Protein AF-A0AAW3X3A5-F1 (afdb_monomer_lite)

pLDDT: mean 71.61, std 16.18, range [34.25, 91.88]

Secondary structure (DSSP, 8-state):
-------------------S--S--PPPHHHHHHHHHHHHHHHHHHT-S-HHHHHHHHHHHHHHHHHHHHHHHHT--TTHHHHS--S-HHHHHHHHHHHHHTT---TTSPPPP--------SPPTTHHHHHHHHTT--

Sequence (138 aa):
MENNTNTQTEGNNTQQTAGDSTEPKTFTQEEVNRIVQDRLARERRGTGQTIEERELDLTRRENRMKCAEKLTEAGYPKELLDILDTSNAETFMENVGKLAAMQIQAPNAAPIPRVVGVTPGALKDGEEADIRKAFGLD

Structure (mmCIF, N/CA/C/O backbone):
data_AF-A0AAW3X3A5-F1
#
_entry.id   AF-A0AAW3X3A5-F1
#
loop_
_atom_site.group_PDB
_atom_site.id
_atom_site.type_symbol
_atom_site.label_atom_id
_atom_site.label_alt_id
_atom_site.label_comp_id
_atom_site.label_asym_id
_atom_site.label_entity_id
_atom_site.label_seq_id
_atom_site.pdbx_PDB_ins_code
_atom_site.Cartn_x
_atom_site.Cartn_y
_atom_site.Cartn_z
_atom_site.occupancy
_atom_site.B_iso_or_equiv
_atom_site.auth_seq_id
_atom_site.auth_comp_id
_atom_site.auth_asym_id
_atom_site.auth_atom_id
_atom_site.pdbx_PDB_model_num
ATOM 1 N N . MET A 1 1 ? -26.398 24.060 27.211 1.00 40.53 1 MET A N 1
ATOM 2 C CA . MET A 1 1 ? -27.272 22.887 27.418 1.00 40.53 1 MET A CA 1
ATOM 3 C C . MET A 1 1 ? -27.075 21.991 26.208 1.00 40.53 1 MET A C 1
ATOM 5 O O . MET A 1 1 ? -27.766 22.170 25.215 1.00 40.53 1 MET A O 1
ATOM 9 N N . GLU A 1 2 ? -26.054 21.133 26.235 1.00 44.12 2 GLU A N 1
ATOM 10 C CA . GLU A 1 2 ? -25.843 20.153 25.167 1.00 44.12 2 GLU A CA 1
ATOM 11 C C . GLU A 1 2 ? -26.794 18.971 25.348 1.00 44.12 2 GLU A C 1
ATOM 13 O O . GLU A 1 2 ? -26.865 18.351 26.410 1.00 44.12 2 GLU A O 1
ATOM 18 N N . ASN A 1 3 ? -27.548 18.707 24.285 1.00 44.78 3 ASN A N 1
ATOM 19 C CA . ASN A 1 3 ? -28.488 17.608 24.166 1.00 44.78 3 ASN A CA 1
ATOM 20 C C . ASN A 1 3 ? -27.726 16.293 23.979 1.00 44.78 3 ASN A C 1
ATOM 22 O O . ASN A 1 3 ? -27.059 16.096 22.967 1.00 44.78 3 ASN A O 1
ATOM 26 N N . ASN A 1 4 ? -27.874 15.379 24.935 1.00 44.06 4 ASN A N 1
ATOM 27 C CA . ASN A 1 4 ? -27.422 14.001 24.807 1.00 44.06 4 ASN A CA 1
ATOM 28 C C . ASN A 1 4 ? -28.539 13.166 24.157 1.00 44.06 4 ASN A C 1
ATOM 30 O O . ASN A 1 4 ? -29.447 12.682 24.834 1.00 44.06 4 ASN A O 1
ATOM 34 N N . THR A 1 5 ? -28.512 13.035 22.830 1.00 48.88 5 THR A N 1
ATOM 35 C CA . THR A 1 5 ? -29.388 12.117 22.089 1.00 48.88 5 THR A CA 1
ATOM 36 C C . THR A 1 5 ? -28.861 10.691 22.209 1.00 48.88 5 THR A C 1
ATOM 38 O O . THR A 1 5 ? -28.092 10.226 21.369 1.00 48.88 5 THR A O 1
ATOM 41 N N . ASN A 1 6 ? -29.296 9.993 23.259 1.00 42.44 6 ASN A N 1
ATOM 42 C CA . ASN A 1 6 ? -29.126 8.551 23.391 1.00 42.44 6 ASN A CA 1
ATOM 43 C C . ASN A 1 6 ? -30.103 7.849 22.434 1.00 42.44 6 ASN A C 1
ATOM 45 O O . ASN A 1 6 ? -31.305 7.769 22.691 1.00 42.44 6 ASN A O 1
ATOM 49 N N . THR A 1 7 ? -29.587 7.401 21.295 1.00 40.31 7 THR A N 1
ATOM 50 C CA . THR A 1 7 ? -30.318 6.607 20.308 1.00 40.31 7 THR A CA 1
ATOM 51 C C . THR A 1 7 ? -30.559 5.207 20.874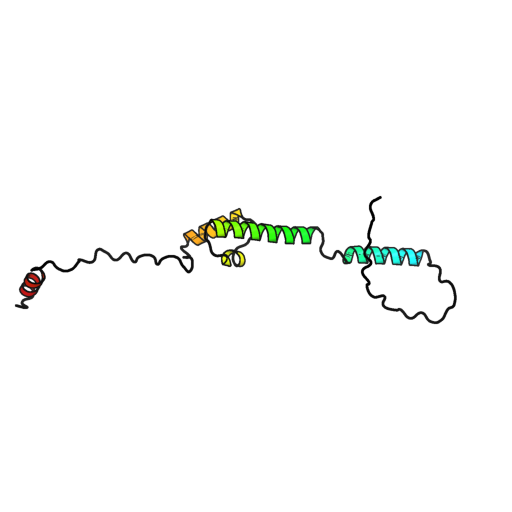 1.00 40.31 7 THR A C 1
ATOM 53 O O . THR A 1 7 ? -29.627 4.452 21.134 1.00 40.31 7 THR A O 1
ATOM 56 N N . GLN A 1 8 ? -31.831 4.866 21.103 1.00 39.59 8 GLN A N 1
ATOM 57 C CA . GLN A 1 8 ? -32.253 3.505 21.428 1.00 39.59 8 GLN A CA 1
ATOM 58 C C . GLN A 1 8 ? -32.104 2.625 20.187 1.00 39.59 8 GLN A C 1
ATOM 60 O O . GLN A 1 8 ? -32.857 2.759 19.226 1.00 39.59 8 GLN A O 1
ATOM 65 N N . THR A 1 9 ? -31.147 1.704 20.217 1.00 36.75 9 THR A N 1
ATOM 66 C CA . THR A 1 9 ? -31.152 0.524 19.356 1.00 36.75 9 THR A CA 1
ATOM 67 C C . THR A 1 9 ? -32.087 -0.513 19.969 1.00 36.75 9 THR A C 1
ATOM 69 O O . THR A 1 9 ? -31.828 -1.066 21.040 1.00 36.75 9 THR A O 1
ATOM 72 N N . GLU A 1 10 ? -33.205 -0.750 19.287 1.00 46.00 10 GLU A N 1
ATOM 73 C CA . GLU A 1 10 ? -34.126 -1.850 19.549 1.00 46.00 10 GLU A CA 1
ATOM 74 C C . GLU A 1 10 ? -33.394 -3.189 19.372 1.00 46.00 10 GLU A C 1
ATOM 76 O O . GLU A 1 10 ? -32.802 -3.467 18.329 1.00 46.00 10 GLU A O 1
ATOM 81 N N . GLY A 1 11 ? -33.414 -4.021 20.412 1.00 35.16 11 GLY A N 1
ATOM 82 C CA . GLY A 1 11 ? -32.698 -5.292 20.447 1.00 35.16 11 GLY A CA 1
ATOM 83 C C . GLY A 1 11 ? -33.410 -6.318 21.318 1.00 35.16 11 GLY A C 1
ATOM 84 O O . GLY A 1 11 ? -33.013 -6.553 22.452 1.00 35.16 11 GLY A O 1
ATOM 85 N N . ASN A 1 12 ? -34.473 -6.893 20.754 1.00 38.00 12 ASN A N 1
ATOM 86 C CA . ASN A 1 12 ? -35.024 -8.228 21.004 1.00 38.00 12 ASN A CA 1
ATOM 87 C C . ASN A 1 12 ? -35.112 -8.697 22.477 1.00 38.00 12 ASN A C 1
ATOM 89 O O . ASN A 1 12 ? -34.221 -9.359 23.013 1.00 38.00 12 ASN A O 1
ATOM 93 N N . ASN A 1 13 ? -36.247 -8.402 23.115 1.00 37.28 13 ASN A N 1
ATOM 94 C CA . ASN A 1 13 ? -36.636 -9.000 24.387 1.00 37.28 13 ASN A CA 1
ATOM 95 C C . ASN A 1 13 ? -37.193 -10.409 24.124 1.00 37.28 13 ASN A C 1
ATOM 97 O O . ASN A 1 13 ? -38.371 -10.564 23.800 1.00 37.28 13 ASN A O 1
ATOM 101 N N . THR A 1 14 ? -36.347 -11.438 24.231 1.00 34.25 14 THR A N 1
ATOM 102 C CA . THR A 1 14 ? -36.821 -12.825 24.272 1.00 34.25 14 THR A CA 1
ATOM 103 C C . THR A 1 14 ? -37.668 -12.998 25.526 1.00 34.25 14 THR A C 1
ATOM 105 O O . THR A 1 14 ? -37.152 -13.089 26.640 1.00 34.25 14 THR A O 1
ATOM 108 N N . GLN A 1 15 ? -38.982 -13.026 25.310 1.00 42.75 15 GLN A N 1
ATOM 109 C CA . GLN A 1 15 ? -40.001 -13.366 26.288 1.00 42.75 15 GLN A CA 1
ATOM 110 C C . GLN A 1 15 ? -39.607 -14.636 27.045 1.00 42.75 15 GLN A C 1
ATOM 112 O O . GLN A 1 15 ? -39.540 -15.723 26.475 1.00 42.75 15 GLN A O 1
ATOM 117 N N . GLN A 1 16 ? -39.410 -14.499 28.353 1.00 38.12 16 GLN A N 1
ATOM 118 C CA . GLN A 1 16 ? -39.691 -15.589 29.272 1.00 38.12 16 GLN A CA 1
ATOM 119 C C . GLN A 1 16 ? -41.114 -15.378 29.778 1.00 38.12 16 GLN A C 1
ATOM 121 O O . GLN A 1 16 ? -41.430 -14.388 30.436 1.00 38.12 16 GLN A O 1
ATOM 126 N N . THR A 1 17 ? -41.973 -16.301 29.361 1.00 39.78 17 THR A N 1
ATOM 127 C CA . THR A 1 17 ? -43.360 -16.514 29.770 1.00 39.78 17 THR A CA 1
ATOM 128 C C . THR A 1 17 ? -43.566 -16.247 31.259 1.00 39.78 17 THR A C 1
ATOM 130 O O . THR A 1 17 ? -43.201 -17.063 32.104 1.00 39.78 17 THR A O 1
ATOM 133 N N . ALA A 1 18 ? -44.184 -15.109 31.574 1.00 39.34 18 ALA A N 1
ATOM 134 C CA . ALA A 1 18 ? -44.757 -14.851 32.883 1.00 39.34 18 ALA A CA 1
ATOM 135 C C . ALA A 1 18 ? -46.154 -15.474 32.909 1.00 39.34 18 ALA A C 1
ATOM 137 O O . ALA A 1 18 ? -47.088 -14.958 32.297 1.00 39.34 18 ALA A O 1
ATOM 138 N N . GLY A 1 19 ? -46.268 -16.609 33.598 1.00 39.88 19 GLY A N 1
ATOM 139 C CA . GLY A 1 19 ? -47.551 -17.080 34.094 1.00 39.88 19 GLY A CA 1
ATOM 140 C C . GLY A 1 19 ? -48.194 -16.002 34.968 1.00 39.88 19 GLY A C 1
ATOM 141 O O . GLY A 1 19 ? -47.512 -15.327 35.742 1.00 39.88 19 GLY A O 1
ATOM 142 N N . ASP A 1 20 ? -49.493 -15.849 34.753 1.00 48.12 20 ASP A N 1
ATOM 143 C CA . ASP A 1 20 ? -50.479 -15.035 35.455 1.00 48.12 20 ASP A CA 1
ATOM 144 C C . ASP A 1 20 ? -50.094 -14.662 36.901 1.00 48.12 20 ASP A C 1
ATOM 146 O O . ASP A 1 20 ? -49.962 -15.522 37.773 1.00 48.12 20 ASP A O 1
ATOM 150 N N . SER A 1 21 ? -49.849 -13.376 37.165 1.00 44.88 21 SER A N 1
ATOM 151 C CA . SER A 1 21 ? -49.852 -12.826 38.531 1.00 44.88 21 SER A CA 1
ATOM 152 C C . SER A 1 21 ? -50.000 -11.305 38.482 1.00 44.88 21 SER A C 1
ATOM 154 O O . SER A 1 21 ? -49.066 -10.582 38.129 1.00 44.88 21 SER A O 1
ATOM 156 N N . THR A 1 22 ? -51.186 -10.832 38.857 1.00 51.06 22 THR A N 1
ATOM 157 C CA . THR A 1 22 ? -51.572 -9.425 39.036 1.00 51.06 22 THR A CA 1
ATOM 158 C C . THR A 1 22 ? -50.981 -8.852 40.332 1.00 51.06 22 THR A C 1
ATOM 160 O O . THR A 1 22 ? -51.713 -8.393 41.201 1.00 51.06 22 THR A O 1
ATOM 163 N N . GLU A 1 23 ? -49.657 -8.888 40.492 1.00 57.31 23 GLU A N 1
ATOM 164 C CA . GLU A 1 23 ? -48.965 -8.174 41.574 1.00 57.31 23 GLU A CA 1
ATOM 165 C C . GLU A 1 23 ? -47.813 -7.328 41.020 1.00 57.31 23 GLU A C 1
ATOM 167 O O . GLU A 1 23 ? -47.111 -7.768 40.100 1.00 57.31 23 GLU A O 1
ATOM 172 N N . PRO A 1 24 ? -47.594 -6.108 41.552 1.00 58.56 24 PRO A N 1
ATOM 173 C CA . PRO A 1 24 ? -46.445 -5.299 41.181 1.00 58.56 24 PRO A CA 1
ATOM 174 C C . PRO A 1 24 ? -45.165 -6.028 41.611 1.00 58.56 24 PRO A C 1
ATOM 176 O O . PRO A 1 24 ? -44.794 -6.041 42.781 1.00 58.56 24 PRO A O 1
ATOM 179 N N . LYS A 1 25 ? -44.482 -6.652 40.648 1.00 72.62 25 LYS A N 1
ATOM 180 C CA . LYS A 1 25 ? -43.171 -7.280 40.846 1.00 72.62 25 LYS A CA 1
ATOM 181 C C . LYS A 1 25 ? -42.127 -6.193 41.094 1.00 72.62 25 LYS A C 1
ATOM 183 O O . LYS A 1 25 ? -41.565 -5.627 40.160 1.00 72.62 25 LYS A O 1
ATOM 188 N N . THR A 1 26 ? -41.894 -5.877 42.361 1.00 77.50 26 THR A N 1
ATOM 189 C CA . THR A 1 26 ? -40.740 -5.086 42.795 1.00 77.50 26 THR A CA 1
ATOM 190 C C . THR A 1 26 ? -39.484 -5.937 42.665 1.00 77.50 26 THR A C 1
ATOM 192 O O . THR A 1 26 ? -39.455 -7.064 43.152 1.00 77.50 26 THR A O 1
ATOM 195 N N . PHE A 1 27 ? -38.447 -5.406 42.019 1.00 81.31 27 PHE A N 1
ATOM 196 C CA . PHE A 1 27 ? -37.168 -6.103 41.923 1.00 81.31 27 PHE A CA 1
ATOM 197 C C . PHE A 1 27 ? -36.550 -6.283 43.306 1.00 81.31 27 PHE A C 1
ATOM 199 O O . PHE A 1 27 ? -36.455 -5.338 44.093 1.00 81.31 27 PHE A O 1
ATOM 206 N N . THR A 1 28 ? -36.088 -7.497 43.570 1.00 88.31 28 THR A N 1
ATOM 207 C CA . THR A 1 28 ? -35.219 -7.789 44.711 1.00 88.31 28 THR A CA 1
ATOM 208 C C . THR A 1 28 ? -33.818 -7.220 44.473 1.00 88.31 28 THR A C 1
ATOM 210 O O . THR A 1 28 ? -33.393 -7.015 43.330 1.00 88.31 28 THR A O 1
ATOM 213 N N . GLN A 1 29 ? -33.066 -6.950 45.542 1.00 87.50 29 GLN A N 1
ATOM 214 C CA . GLN A 1 29 ? -31.718 -6.384 45.416 1.00 87.50 29 GLN A CA 1
ATOM 215 C C . GLN A 1 29 ? -30.770 -7.347 44.681 1.00 87.50 29 GLN A C 1
ATOM 217 O O . GLN A 1 29 ? -29.892 -6.920 43.928 1.00 87.50 29 GLN A O 1
ATOM 222 N N . GLU A 1 30 ? -30.983 -8.651 44.840 1.00 86.25 30 GLU A N 1
ATOM 223 C CA . GLU A 1 30 ? -30.276 -9.722 44.145 1.00 86.25 30 GLU A CA 1
ATOM 224 C C . GLU A 1 30 ? -30.566 -9.716 42.637 1.00 86.25 30 GLU A C 1
ATOM 226 O O . GLU A 1 30 ? -29.649 -9.899 41.831 1.00 86.25 30 GLU A O 1
ATOM 231 N N . GLU A 1 31 ? -31.815 -9.464 42.236 1.00 87.94 31 GLU A N 1
ATOM 232 C CA . GLU A 1 31 ? -32.185 -9.305 40.826 1.00 87.94 31 GLU A CA 1
ATOM 233 C C . GLU A 1 31 ? -31.570 -8.047 40.226 1.00 87.94 31 GLU A C 1
ATOM 235 O O . GLU A 1 31 ? -31.035 -8.108 39.121 1.00 87.94 31 GLU A O 1
ATOM 240 N N . VAL A 1 32 ? -31.560 -6.934 40.964 1.00 89.50 32 VAL A N 1
ATOM 241 C CA . VAL A 1 32 ? -30.874 -5.709 40.530 1.00 89.50 32 VAL A CA 1
ATOM 242 C C . VAL A 1 32 ? -29.388 -5.983 40.307 1.00 89.50 32 VAL A C 1
ATOM 244 O O . VAL A 1 32 ? -28.860 -5.652 39.247 1.00 89.50 32 VAL A O 1
ATOM 247 N N . ASN A 1 33 ? -28.720 -6.653 41.248 1.00 91.56 33 ASN A N 1
ATOM 248 C CA . ASN A 1 33 ? -27.305 -7.004 41.116 1.00 91.56 33 ASN A CA 1
ATOM 249 C C . ASN A 1 33 ? -27.053 -7.881 39.879 1.00 91.56 33 ASN A C 1
ATOM 251 O O . ASN A 1 33 ? -26.103 -7.637 39.133 1.00 91.56 33 ASN A O 1
ATOM 255 N N . ARG A 1 34 ? -27.933 -8.855 39.615 1.00 91.56 34 ARG A N 1
ATOM 256 C CA . ARG A 1 34 ? -27.858 -9.714 38.425 1.00 91.56 34 ARG A CA 1
ATOM 257 C C . ARG A 1 34 ? -28.050 -8.921 37.131 1.00 91.56 34 ARG A C 1
ATOM 259 O O . ARG A 1 34 ? -27.286 -9.110 36.189 1.00 91.56 34 ARG A O 1
ATOM 266 N N . ILE A 1 35 ? -29.032 -8.021 37.085 1.00 90.06 35 ILE A N 1
ATOM 267 C CA . ILE A 1 35 ? -29.323 -7.176 35.916 1.00 90.06 35 ILE A CA 1
ATOM 268 C C . ILE A 1 35 ? -28.159 -6.218 35.639 1.00 90.06 35 ILE A C 1
ATOM 270 O O . ILE A 1 35 ? -27.767 -6.048 34.485 1.00 90.06 35 ILE A O 1
ATOM 274 N N . VAL A 1 36 ? -27.574 -5.618 36.680 1.00 89.75 36 VAL A N 1
ATOM 275 C CA . VAL A 1 36 ? -26.411 -4.727 36.550 1.00 89.75 36 VAL A CA 1
ATOM 276 C C . VAL A 1 36 ? -25.201 -5.494 36.020 1.00 89.75 36 VAL A C 1
ATOM 278 O O . VAL A 1 36 ? -24.543 -5.024 35.093 1.00 89.75 36 VAL A O 1
ATOM 281 N N . GLN A 1 37 ? -24.933 -6.691 36.546 1.00 87.38 37 GLN A N 1
ATOM 282 C CA . GLN A 1 37 ? -23.852 -7.548 36.052 1.00 87.38 37 GLN A CA 1
ATOM 283 C C . GLN A 1 37 ? -24.069 -7.975 34.596 1.00 87.38 37 GLN A C 1
ATOM 285 O O . GLN A 1 37 ? -23.131 -7.905 33.804 1.00 87.38 37 GLN A O 1
ATOM 290 N N . ASP A 1 38 ? -25.287 -8.376 34.224 1.00 86.69 38 ASP A N 1
ATOM 291 C CA . ASP A 1 38 ? -25.609 -8.790 32.855 1.00 86.69 38 ASP A CA 1
ATOM 292 C C . ASP A 1 38 ? -25.511 -7.611 31.877 1.00 86.69 38 ASP A C 1
ATOM 294 O O . ASP A 1 38 ? -24.909 -7.733 30.812 1.00 86.69 38 ASP A O 1
ATOM 298 N N . ARG A 1 39 ? -26.001 -6.424 32.258 1.00 87.12 39 ARG A N 1
ATOM 299 C CA . ARG A 1 39 ? -25.859 -5.209 31.443 1.00 87.12 39 ARG A CA 1
ATOM 300 C C . ARG A 1 39 ? -24.393 -4.814 31.270 1.00 87.12 39 ARG A C 1
ATOM 302 O O . ARG A 1 39 ? -23.989 -4.540 30.146 1.00 87.12 39 ARG A O 1
ATOM 309 N N . LEU A 1 40 ? -23.593 -4.858 32.336 1.00 84.31 40 LEU A N 1
ATOM 310 C CA . LEU A 1 40 ? -22.159 -4.567 32.276 1.00 84.31 40 LEU A CA 1
ATOM 311 C C . LEU A 1 40 ? -21.404 -5.599 31.422 1.00 84.31 40 LEU A C 1
ATOM 313 O O . LEU A 1 40 ? -20.509 -5.248 30.657 1.00 84.31 40 LEU A O 1
ATOM 317 N N . ALA A 1 41 ? -21.769 -6.878 31.515 1.00 79.56 41 ALA A N 1
ATOM 318 C CA . ALA A 1 41 ? -21.188 -7.932 30.692 1.00 79.56 41 ALA A CA 1
ATOM 319 C C . ALA A 1 41 ? -21.570 -7.778 29.214 1.00 79.56 41 ALA A C 1
ATOM 321 O O . ALA A 1 41 ? -20.725 -7.972 28.342 1.00 79.56 41 ALA A O 1
ATOM 322 N N . ARG A 1 42 ? -22.819 -7.405 28.919 1.00 77.38 42 ARG A N 1
ATOM 323 C CA . ARG A 1 42 ? -23.294 -7.131 27.556 1.00 77.38 42 ARG A CA 1
ATOM 324 C C . ARG A 1 42 ? -22.657 -5.882 26.969 1.00 77.38 42 ARG A C 1
ATOM 326 O O . ARG A 1 42 ? -22.284 -5.919 25.807 1.00 77.38 42 ARG A O 1
ATOM 333 N N . GLU A 1 43 ? -22.473 -4.825 27.752 1.00 74.12 43 GLU A N 1
ATOM 334 C CA . GLU A 1 43 ? -21.758 -3.619 27.323 1.00 74.12 43 GLU A CA 1
ATOM 335 C C . GLU A 1 43 ? -20.298 -3.947 26.977 1.00 74.12 43 GLU A C 1
ATOM 337 O O . GLU A 1 43 ? -19.838 -3.624 25.886 1.00 74.12 43 GLU A O 1
ATOM 342 N N . ARG A 1 44 ? -19.612 -4.717 27.834 1.00 69.19 44 ARG A N 1
ATOM 343 C CA . ARG A 1 44 ? -18.238 -5.192 27.585 1.00 69.19 44 ARG A CA 1
ATOM 344 C C . ARG A 1 44 ? -18.112 -6.151 26.394 1.00 69.19 44 ARG A C 1
ATOM 346 O O . ARG A 1 44 ? -17.044 -6.233 25.799 1.00 69.19 44 ARG A O 1
ATOM 353 N N . ARG A 1 45 ? -19.167 -6.903 26.056 1.00 66.69 45 ARG A N 1
ATOM 354 C CA . ARG A 1 45 ? -19.197 -7.827 24.900 1.00 66.69 45 ARG A CA 1
ATOM 355 C C . ARG A 1 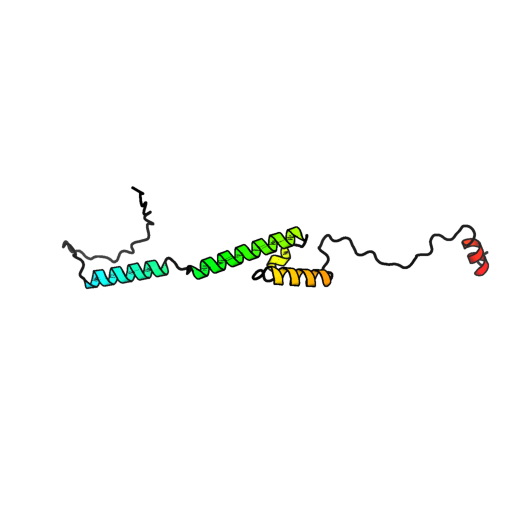45 ? -19.670 -7.157 23.606 1.00 66.69 45 ARG A C 1
ATOM 357 O O . ARG A 1 45 ? -19.242 -7.563 22.533 1.00 66.69 45 ARG A O 1
ATOM 364 N N . GLY A 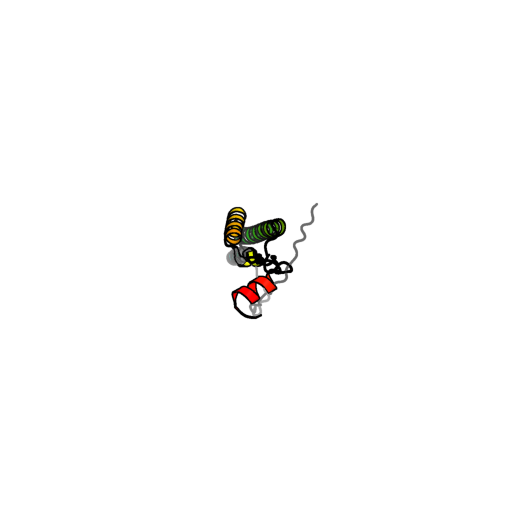1 46 ? -20.540 -6.150 23.691 1.00 58.47 46 GLY A N 1
ATOM 365 C CA . GLY A 1 46 ? -21.054 -5.377 22.554 1.00 58.47 46 GLY A CA 1
ATOM 366 C C . GLY A 1 46 ? -19.986 -4.494 21.906 1.00 58.47 46 GLY A C 1
ATOM 367 O O . GLY A 1 46 ? -20.069 -4.176 20.723 1.00 58.47 46 GLY A O 1
ATOM 368 N N . THR A 1 47 ? -18.920 -4.188 22.642 1.00 56.41 47 THR A N 1
ATOM 369 C CA . THR A 1 47 ? -17.668 -3.620 22.131 1.00 56.41 47 THR A CA 1
ATOM 370 C C . THR A 1 47 ? -16.685 -4.721 21.719 1.00 56.41 47 THR A C 1
ATOM 372 O O . THR A 1 47 ? -15.507 -4.647 22.046 1.00 56.41 47 THR A O 1
ATOM 375 N N . GLY A 1 48 ? -17.161 -5.767 21.035 1.00 53.28 48 GLY A N 1
ATOM 376 C CA . GLY A 1 48 ? -16.399 -6.974 20.671 1.00 53.28 48 GLY A CA 1
ATOM 377 C C . GLY A 1 48 ? -15.252 -6.780 19.669 1.00 53.28 48 GLY A C 1
ATOM 378 O O . GLY A 1 48 ? -14.782 -7.756 19.101 1.00 53.28 48 GLY A O 1
ATOM 379 N N . GLN A 1 49 ? -14.826 -5.539 19.445 1.00 55.84 49 GLN A N 1
ATOM 380 C CA . GLN A 1 49 ? -13.467 -5.232 19.027 1.00 55.84 49 GLN A CA 1
ATOM 381 C C . GLN A 1 49 ? -12.880 -4.396 20.153 1.00 55.84 49 GLN A C 1
ATOM 383 O O . GLN A 1 49 ? -13.382 -3.292 20.410 1.00 55.84 49 GLN A O 1
ATOM 388 N N . THR A 1 50 ? -11.878 -4.915 20.857 1.00 64.12 50 THR A N 1
ATOM 389 C CA . THR A 1 50 ? -11.174 -4.100 21.853 1.00 64.12 50 THR A CA 1
ATOM 390 C C . THR A 1 50 ? -10.661 -2.831 21.158 1.00 64.12 50 THR A C 1
ATOM 392 O O . THR A 1 50 ? -10.418 -2.830 19.949 1.00 64.12 50 THR A O 1
ATOM 395 N N . ILE A 1 51 ? -10.551 -1.705 21.872 1.00 63.44 51 ILE A N 1
ATOM 396 C CA . ILE A 1 51 ? -10.022 -0.465 21.266 1.00 63.44 51 ILE A CA 1
ATOM 397 C C . ILE A 1 51 ? -8.674 -0.742 20.582 1.00 63.44 51 ILE A C 1
ATOM 399 O O . ILE A 1 51 ? -8.454 -0.303 19.458 1.00 63.44 51 ILE A O 1
ATOM 403 N N . GLU A 1 52 ? -7.861 -1.594 21.200 1.00 65.31 52 GLU A N 1
ATOM 404 C CA . GLU A 1 52 ? -6.590 -2.093 20.677 1.00 65.31 52 GLU A CA 1
ATOM 405 C C . GLU A 1 52 ? -6.726 -2.821 19.327 1.00 65.31 52 GLU A C 1
ATOM 407 O O . GLU A 1 52 ? -5.929 -2.587 18.422 1.00 65.31 52 GLU A O 1
ATOM 412 N N . GLU A 1 53 ? -7.743 -3.665 19.131 1.00 71.06 53 GLU A N 1
ATOM 413 C CA . GLU A 1 53 ? -7.981 -4.343 17.848 1.00 71.06 53 GLU A CA 1
ATOM 414 C C . GLU A 1 53 ? -8.389 -3.364 16.740 1.00 71.06 53 GLU A C 1
ATOM 416 O O . GLU A 1 53 ? -7.971 -3.523 15.591 1.00 71.06 53 GLU A O 1
ATOM 421 N N . ARG A 1 54 ? -9.171 -2.326 17.069 1.00 71.19 54 ARG A N 1
ATOM 422 C CA . ARG A 1 54 ? -9.504 -1.269 16.099 1.00 71.19 54 ARG A CA 1
ATOM 423 C C . ARG A 1 54 ? -8.301 -0.411 15.756 1.00 71.19 54 ARG A C 1
ATOM 425 O O . ARG A 1 54 ? -8.116 -0.085 14.589 1.00 71.19 54 ARG A O 1
ATOM 432 N N . GLU A 1 55 ? -7.486 -0.057 16.740 1.00 71.94 55 GLU A N 1
ATOM 433 C CA . GLU A 1 55 ? -6.244 0.682 16.513 1.00 71.94 55 GLU A CA 1
ATOM 434 C C . GLU A 1 55 ? -5.270 -0.129 15.650 1.00 71.94 55 GLU A C 1
ATOM 436 O O . GLU A 1 55 ? -4.666 0.408 14.722 1.00 71.94 55 GLU A O 1
ATOM 441 N N . LEU A 1 56 ? -5.177 -1.442 15.869 1.00 78.00 56 LEU A N 1
ATOM 442 C CA . LEU A 1 56 ? -4.377 -2.342 15.036 1.00 78.00 56 LEU A CA 1
ATOM 443 C C . LEU A 1 56 ? -4.901 -2.451 13.596 1.00 78.00 56 LEU A C 1
ATOM 445 O O . LEU A 1 56 ? -4.106 -2.444 12.657 1.00 78.00 56 LEU A O 1
ATOM 449 N N . ASP A 1 57 ? -6.217 -2.536 13.387 1.00 78.38 57 ASP A N 1
ATOM 450 C CA . ASP A 1 57 ? -6.788 -2.556 12.031 1.00 78.38 57 ASP A CA 1
ATOM 451 C C . ASP A 1 57 ? -6.586 -1.216 11.305 1.00 78.38 57 ASP A C 1
ATOM 453 O O . ASP A 1 57 ? -6.189 -1.183 10.136 1.00 78.38 57 ASP A O 1
ATOM 457 N N . LEU A 1 58 ? -6.788 -0.099 12.012 1.00 80.44 58 LEU A N 1
ATOM 458 C CA . LEU A 1 58 ? -6.575 1.245 11.474 1.00 80.44 58 LEU A CA 1
ATOM 459 C C . LEU A 1 58 ? -5.110 1.469 11.100 1.00 80.44 58 LEU A C 1
ATOM 461 O O . LEU A 1 58 ? -4.827 1.869 9.974 1.00 80.44 58 LEU A O 1
ATOM 465 N N . THR A 1 59 ? -4.175 1.132 11.987 1.00 81.38 59 THR A N 1
ATOM 466 C CA . THR A 1 59 ? -2.735 1.266 11.713 1.00 81.38 59 THR A CA 1
ATOM 467 C C . THR A 1 59 ? -2.287 0.391 10.545 1.00 81.38 59 THR A C 1
ATOM 469 O O . THR A 1 59 ? -1.528 0.853 9.692 1.00 81.38 59 THR A O 1
ATOM 472 N N . ARG A 1 60 ? -2.801 -0.842 10.420 1.00 82.69 60 ARG A N 1
ATOM 473 C CA . ARG A 1 60 ? -2.543 -1.693 9.244 1.00 82.69 60 ARG A CA 1
ATOM 474 C C . ARG A 1 60 ? -3.032 -1.049 7.952 1.00 82.69 60 ARG A C 1
ATOM 476 O O . ARG A 1 60 ? -2.294 -1.032 6.966 1.00 82.69 60 ARG A O 1
ATOM 483 N N . ARG A 1 61 ? -4.253 -0.507 7.943 1.00 83.31 61 ARG A N 1
ATOM 484 C CA . ARG A 1 61 ? -4.806 0.184 6.767 1.00 83.31 61 ARG A CA 1
ATOM 485 C C . ARG A 1 61 ? -4.015 1.435 6.417 1.00 83.31 61 ARG A C 1
ATOM 487 O O . ARG A 1 61 ? -3.683 1.623 5.251 1.00 83.31 61 ARG A O 1
ATOM 494 N N . GLU A 1 62 ? -3.676 2.257 7.402 1.00 85.50 62 GLU A N 1
ATOM 495 C CA . GLU A 1 62 ? -2.863 3.456 7.196 1.00 85.50 62 GLU A CA 1
ATOM 496 C C . GLU A 1 62 ? -1.487 3.114 6.624 1.00 85.50 62 GLU A C 1
ATOM 498 O O . GLU A 1 62 ? -1.046 3.739 5.659 1.00 85.50 62 GLU A O 1
ATOM 503 N N . ASN A 1 63 ? -0.819 2.095 7.164 1.00 85.44 63 ASN A N 1
ATOM 504 C CA . ASN A 1 63 ? 0.491 1.686 6.667 1.00 85.44 63 ASN A CA 1
ATOM 505 C C . ASN A 1 63 ? 0.406 1.112 5.249 1.00 85.44 63 ASN A C 1
ATOM 507 O O . ASN A 1 63 ? 1.253 1.431 4.412 1.00 85.44 63 ASN A O 1
ATOM 511 N N . ARG A 1 64 ? -0.654 0.358 4.930 1.00 86.19 64 ARG A N 1
ATOM 512 C CA . ARG A 1 64 ? -0.927 -0.101 3.560 1.00 86.19 64 ARG A CA 1
ATOM 513 C C . ARG A 1 64 ? -1.125 1.067 2.593 1.00 86.19 64 ARG A C 1
ATOM 515 O O . ARG A 1 64 ? -0.572 1.032 1.497 1.00 86.19 64 ARG A O 1
ATOM 522 N N . MET A 1 65 ? -1.850 2.110 2.998 1.00 85.38 65 MET A N 1
ATOM 523 C CA . MET A 1 65 ? -2.037 3.317 2.182 1.00 85.38 65 MET A CA 1
ATOM 524 C C . MET A 1 65 ? -0.719 4.069 1.964 1.00 85.38 65 MET A C 1
ATOM 526 O O . MET A 1 65 ? -0.403 4.418 0.831 1.00 85.38 65 MET A O 1
ATOM 530 N N . LYS A 1 66 ? 0.103 4.232 3.009 1.00 86.25 66 LYS A N 1
ATOM 531 C CA . LYS A 1 66 ? 1.439 4.848 2.894 1.00 86.25 66 LYS A CA 1
ATOM 532 C C . LYS A 1 66 ? 2.349 4.076 1.936 1.00 86.25 66 LYS A C 1
ATOM 534 O O . LYS A 1 66 ? 3.027 4.679 1.106 1.00 86.25 66 LYS A O 1
ATOM 539 N N . CYS A 1 67 ? 2.350 2.743 2.017 1.00 84.56 67 CYS A N 1
ATOM 540 C CA . CYS A 1 67 ? 3.102 1.904 1.082 1.00 84.56 67 CYS A CA 1
ATOM 541 C C . CYS A 1 67 ? 2.569 2.057 -0.350 1.00 84.56 67 CYS A C 1
ATOM 543 O O . CYS A 1 67 ? 3.357 2.156 -1.287 1.00 84.56 67 CYS A O 1
ATOM 545 N N . ALA A 1 68 ? 1.246 2.139 -0.529 1.00 85.25 68 ALA A N 1
ATOM 546 C CA . ALA A 1 68 ? 0.626 2.348 -1.836 1.00 85.25 68 ALA A CA 1
ATOM 547 C C . ALA A 1 68 ? 1.051 3.679 -2.471 1.00 85.25 68 ALA A C 1
ATOM 549 O O . ALA A 1 68 ? 1.424 3.701 -3.643 1.00 85.25 68 ALA A O 1
ATOM 550 N N . GLU A 1 69 ? 1.056 4.767 -1.700 1.00 86.12 69 GLU A N 1
ATOM 551 C CA . GLU A 1 69 ? 1.534 6.073 -2.163 1.00 86.12 69 GLU A CA 1
ATOM 552 C C . GLU A 1 69 ? 2.998 6.000 -2.604 1.00 86.12 69 GLU A C 1
ATOM 554 O O . GLU A 1 69 ? 3.326 6.403 -3.722 1.00 86.12 69 GLU A O 1
ATOM 559 N N . LYS A 1 70 ? 3.864 5.393 -1.783 1.00 84.25 70 LYS A N 1
ATOM 560 C CA . LYS A 1 70 ? 5.292 5.227 -2.092 1.00 84.25 70 LYS A CA 1
ATOM 561 C C . LYS A 1 70 ? 5.539 4.382 -3.345 1.00 84.25 70 LYS A C 1
ATOM 563 O O . LYS A 1 70 ? 6.411 4.721 -4.142 1.00 84.25 70 LYS A O 1
ATOM 568 N N . LEU A 1 71 ? 4.747 3.332 -3.568 1.00 84.75 71 LEU A N 1
ATOM 569 C CA . LEU A 1 71 ? 4.789 2.550 -4.809 1.00 84.75 71 LEU A CA 1
ATOM 570 C C . LEU A 1 71 ? 4.401 3.385 -6.021 1.00 84.75 71 LEU A C 1
ATOM 572 O O . LEU A 1 71 ? 5.076 3.314 -7.044 1.00 84.75 71 LEU A O 1
ATOM 576 N N . THR A 1 72 ? 3.317 4.160 -5.919 1.00 82.19 72 THR A N 1
ATOM 577 C CA . THR A 1 72 ? 2.853 4.992 -7.035 1.00 82.19 72 THR A CA 1
ATOM 578 C C . THR A 1 72 ? 3.838 6.107 -7.366 1.00 82.19 72 THR A C 1
ATOM 580 O O . THR A 1 72 ? 4.087 6.348 -8.543 1.00 82.19 72 THR A O 1
ATOM 583 N N . GLU A 1 73 ? 4.451 6.724 -6.350 1.00 84.25 73 GLU A N 1
ATOM 584 C CA . GLU A 1 73 ? 5.504 7.736 -6.496 1.00 84.25 73 GLU A CA 1
ATOM 585 C C . GLU A 1 73 ? 6.734 7.159 -7.212 1.00 84.25 73 GLU A C 1
ATOM 587 O O . GLU A 1 73 ? 7.300 7.795 -8.098 1.00 84.25 73 GLU A O 1
ATOM 592 N N . ALA A 1 74 ? 7.107 5.922 -6.881 1.00 81.19 74 ALA A N 1
ATOM 593 C CA . ALA A 1 74 ? 8.236 5.228 -7.490 1.00 81.19 74 ALA A CA 1
ATOM 594 C C . ALA A 1 74 ? 7.891 4.466 -8.792 1.00 81.19 74 ALA A C 1
ATOM 596 O O . ALA A 1 74 ? 8.782 3.890 -9.415 1.00 81.19 74 ALA A O 1
ATOM 597 N N . GLY A 1 75 ? 6.625 4.467 -9.230 1.00 79.56 75 GLY A N 1
ATOM 598 C CA . GLY A 1 75 ? 6.179 3.833 -10.477 1.00 79.56 75 GLY A CA 1
ATOM 599 C C . GLY A 1 75 ? 6.078 2.300 -10.444 1.00 79.56 75 GLY A C 1
ATOM 600 O O . GLY A 1 75 ? 6.071 1.666 -11.500 1.00 79.56 75 GLY A O 1
ATOM 601 N N . TYR A 1 76 ? 5.998 1.689 -9.260 1.00 80.12 76 TYR A N 1
ATOM 602 C CA . TYR A 1 76 ? 5.917 0.236 -9.089 1.00 80.12 76 TYR A CA 1
ATOM 603 C C . TYR A 1 76 ? 4.467 -0.290 -9.085 1.00 80.12 76 TYR A C 1
ATOM 605 O O . TYR A 1 76 ? 3.532 0.439 -8.737 1.00 80.12 76 TYR A O 1
ATOM 613 N N . PRO A 1 77 ? 4.242 -1.563 -9.470 1.00 81.56 77 PRO A N 1
ATOM 614 C CA . PRO A 1 77 ? 2.901 -2.135 -9.550 1.00 81.56 77 PRO A CA 1
ATOM 615 C C . PRO A 1 77 ? 2.229 -2.274 -8.176 1.00 81.56 77 PRO A C 1
ATOM 617 O O . PRO A 1 77 ? 2.850 -2.668 -7.190 1.00 81.56 77 PRO A O 1
ATOM 620 N N . LYS A 1 78 ? 0.916 -2.010 -8.143 1.00 81.25 78 LYS A N 1
ATOM 621 C CA . LYS A 1 78 ? 0.073 -2.075 -6.933 1.00 81.25 78 LYS A CA 1
ATOM 622 C C . LYS A 1 78 ? -0.065 -3.494 -6.373 1.00 81.25 78 LYS A C 1
ATOM 624 O O . LYS A 1 78 ? -0.273 -3.643 -5.176 1.00 81.25 78 LYS A O 1
ATOM 629 N N . GLU A 1 79 ? 0.121 -4.505 -7.223 1.00 83.38 79 GLU A N 1
ATOM 630 C CA . GLU A 1 79 ? 0.148 -5.934 -6.866 1.00 83.38 79 GLU A CA 1
ATOM 631 C C . GLU A 1 79 ? 1.175 -6.242 -5.764 1.00 83.38 79 GLU A C 1
ATOM 633 O O . GLU A 1 79 ? 1.016 -7.185 -4.994 1.00 83.38 79 GLU A O 1
ATOM 638 N N . LEU A 1 80 ? 2.220 -5.416 -5.632 1.00 82.25 80 LEU A N 1
ATOM 639 C CA . LEU A 1 80 ? 3.225 -5.571 -4.582 1.00 82.25 80 LEU A CA 1
ATOM 640 C C . LEU A 1 80 ? 2.646 -5.396 -3.171 1.00 82.25 80 LEU A C 1
ATOM 642 O O . LEU A 1 80 ? 3.204 -5.954 -2.233 1.00 82.25 80 LEU A O 1
ATOM 646 N N . LEU A 1 81 ? 1.520 -4.693 -3.013 1.00 85.38 81 LEU A N 1
ATOM 647 C CA . LEU A 1 81 ? 0.827 -4.556 -1.724 1.00 85.38 81 LEU A CA 1
ATOM 648 C C . LEU A 1 81 ? 0.184 -5.860 -1.247 1.00 85.38 81 LEU A C 1
ATOM 650 O O . LEU A 1 81 ? -0.087 -5.994 -0.057 1.00 85.38 81 LEU A O 1
ATOM 654 N N . ASP A 1 82 ? -0.101 -6.788 -2.161 1.00 84.06 82 ASP A N 1
ATOM 655 C CA . ASP A 1 82 ? -0.734 -8.071 -1.836 1.00 84.06 82 ASP A CA 1
ATOM 656 C C . ASP A 1 82 ? 0.297 -9.179 -1.595 1.00 84.06 82 ASP A C 1
ATOM 658 O O . ASP A 1 82 ? -0.029 -10.218 -1.024 1.00 84.06 82 ASP A O 1
ATOM 662 N N . ILE A 1 83 ? 1.549 -8.943 -1.995 1.00 83.50 83 ILE A N 1
ATOM 663 C CA . ILE A 1 83 ? 2.653 -9.905 -1.896 1.00 83.50 83 ILE A CA 1
ATOM 664 C C . ILE A 1 83 ? 3.599 -9.548 -0.740 1.00 83.50 83 ILE A C 1
ATOM 666 O O . ILE A 1 83 ? 4.105 -10.439 -0.059 1.00 83.50 83 ILE A O 1
ATOM 670 N N . LEU A 1 84 ? 3.868 -8.256 -0.528 1.00 83.38 84 LEU A N 1
ATOM 671 C CA . LEU A 1 84 ? 4.817 -7.772 0.474 1.00 83.38 84 LEU A CA 1
ATOM 672 C C . LEU A 1 84 ? 4.107 -7.303 1.746 1.00 83.38 84 LEU A C 1
ATOM 674 O O . LEU A 1 84 ? 3.006 -6.758 1.710 1.00 83.38 84 LEU A O 1
ATOM 678 N N . ASP A 1 85 ? 4.784 -7.475 2.880 1.00 83.50 85 ASP A N 1
ATOM 679 C CA . ASP A 1 85 ? 4.292 -7.021 4.177 1.00 83.50 85 ASP A CA 1
ATOM 680 C C . ASP A 1 85 ? 4.244 -5.486 4.245 1.00 83.50 85 A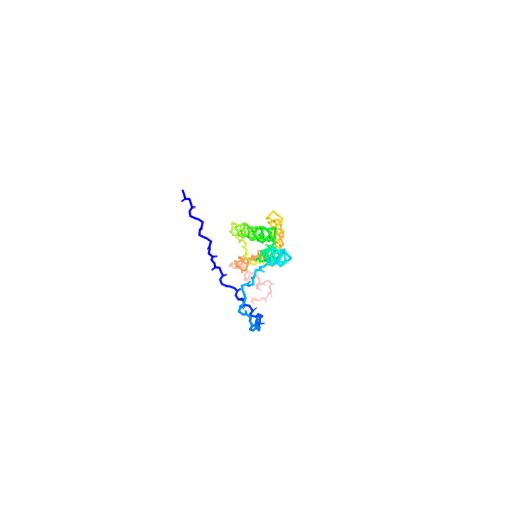SP A C 1
ATOM 682 O O . ASP A 1 85 ? 5.257 -4.809 4.065 1.00 83.50 85 ASP A O 1
ATOM 686 N N . THR A 1 86 ? 3.061 -4.938 4.532 1.00 83.69 86 THR A N 1
ATOM 687 C CA . THR A 1 86 ? 2.817 -3.494 4.661 1.00 83.69 86 THR A CA 1
ATOM 688 C C . THR A 1 86 ? 2.902 -3.001 6.105 1.00 83.69 86 THR A C 1
ATOM 690 O O . THR A 1 86 ? 2.453 -1.896 6.399 1.00 83.69 86 THR A O 1
ATOM 693 N N . SER A 1 87 ? 3.426 -3.806 7.032 1.00 79.75 87 SER A N 1
ATOM 694 C CA . SER A 1 87 ? 3.544 -3.434 8.448 1.00 79.75 87 SER A CA 1
ATOM 695 C C . SER A 1 87 ? 4.513 -2.270 8.682 1.00 79.75 87 SER A C 1
ATOM 697 O O . SER A 1 87 ? 4.282 -1.460 9.579 1.00 79.75 87 SER A O 1
ATOM 699 N N . ASN A 1 88 ? 5.569 -2.149 7.871 1.00 80.44 88 ASN A N 1
ATOM 700 C CA . ASN A 1 88 ? 6.551 -1.068 7.949 1.00 80.44 88 ASN A CA 1
ATOM 701 C C . ASN A 1 88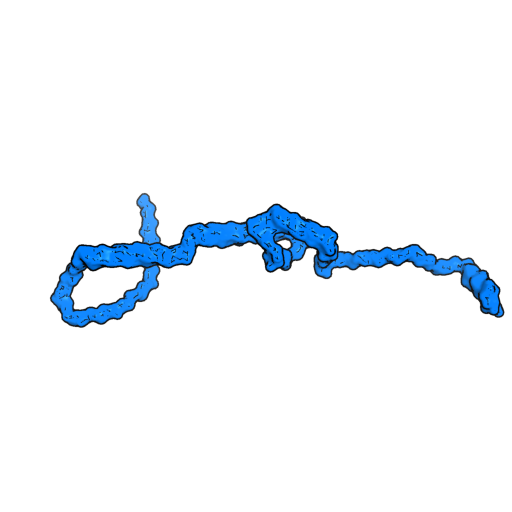 ? 6.922 -0.576 6.537 1.00 80.44 88 ASN A C 1
ATOM 703 O O . ASN A 1 88 ? 7.328 -1.356 5.681 1.00 80.44 88 ASN A O 1
ATOM 707 N N . ALA A 1 89 ? 6.785 0.732 6.305 1.00 78.69 89 ALA A N 1
ATOM 708 C CA . ALA A 1 89 ? 7.010 1.349 4.999 1.00 78.69 89 ALA A CA 1
ATOM 709 C C . ALA A 1 89 ? 8.486 1.352 4.552 1.00 78.69 89 ALA A C 1
ATOM 711 O O . ALA A 1 89 ? 8.760 1.272 3.355 1.00 78.69 89 ALA A O 1
ATOM 712 N N . GLU A 1 90 ? 9.440 1.428 5.482 1.00 82.06 90 GLU A N 1
ATOM 713 C CA . GLU A 1 90 ? 10.878 1.430 5.171 1.00 82.06 90 GLU A CA 1
ATOM 714 C C . GLU A 1 90 ? 11.342 0.057 4.690 1.00 82.06 90 GLU A C 1
ATOM 716 O O . GLU A 1 90 ? 11.939 -0.059 3.618 1.00 82.06 90 GLU A O 1
ATOM 721 N N . THR A 1 91 ? 10.995 -0.997 5.432 1.00 83.69 91 THR A N 1
ATOM 722 C CA . THR A 1 91 ? 11.324 -2.375 5.044 1.00 83.69 91 THR A CA 1
ATOM 723 C C . THR A 1 91 ? 10.579 -2.786 3.777 1.00 83.69 91 THR A C 1
ATOM 725 O O . THR A 1 91 ? 11.134 -3.495 2.937 1.00 83.69 91 THR A O 1
ATOM 728 N N . PHE A 1 92 ? 9.347 -2.298 3.594 1.00 86.19 92 PHE A N 1
ATOM 729 C CA . PHE A 1 92 ? 8.589 -2.470 2.361 1.00 86.19 92 PHE A CA 1
ATOM 730 C C . PHE A 1 92 ? 9.357 -1.906 1.159 1.00 86.19 92 PHE A C 1
ATOM 732 O O . PHE A 1 92 ? 9.604 -2.631 0.196 1.00 86.19 92 PHE A O 1
ATOM 739 N N . MET A 1 93 ? 9.807 -0.648 1.224 1.00 82.69 93 MET A N 1
ATOM 740 C CA . MET A 1 93 ? 10.551 -0.022 0.126 1.00 82.69 93 MET A CA 1
ATOM 741 C C . MET A 1 93 ? 11.923 -0.659 -0.103 1.00 82.69 93 MET A C 1
ATOM 743 O O . MET A 1 93 ? 12.349 -0.773 -1.250 1.00 82.69 93 MET A O 1
ATOM 747 N N . GLU A 1 94 ? 12.598 -1.131 0.947 1.00 86.75 94 GLU A N 1
ATOM 748 C CA . GLU A 1 94 ? 13.836 -1.901 0.805 1.00 86.75 94 GLU A CA 1
ATOM 749 C C . GLU A 1 94 ? 13.593 -3.208 0.034 1.00 86.75 94 GLU A C 1
ATOM 751 O O . GLU A 1 94 ? 14.348 -3.550 -0.877 1.00 86.75 94 GLU A O 1
ATOM 756 N N . ASN A 1 95 ? 12.511 -3.923 0.350 1.00 83.94 95 ASN A N 1
ATOM 757 C CA . ASN A 1 95 ? 12.137 -5.154 -0.342 1.00 83.94 95 ASN A CA 1
ATOM 758 C C . ASN A 1 95 ? 11.714 -4.893 -1.793 1.00 83.94 95 ASN A C 1
ATOM 760 O O . ASN A 1 95 ? 12.118 -5.641 -2.683 1.00 83.94 95 ASN A O 1
ATOM 764 N N . VAL A 1 96 ? 10.976 -3.810 -2.054 1.00 84.06 96 VAL A N 1
ATOM 765 C CA . VAL A 1 96 ? 10.674 -3.352 -3.421 1.00 84.06 96 VAL A CA 1
ATOM 766 C C . VAL A 1 96 ? 11.962 -3.007 -4.169 1.00 84.06 96 VAL A C 1
ATOM 768 O O . VAL A 1 96 ? 12.125 -3.409 -5.317 1.00 84.06 96 VAL A O 1
ATOM 771 N N . GLY A 1 97 ? 12.914 -2.333 -3.521 1.00 82.62 97 GLY A N 1
ATOM 772 C CA . GLY A 1 97 ? 14.226 -2.023 -4.090 1.00 82.62 97 GLY A CA 1
ATOM 773 C C . GLY A 1 97 ? 15.042 -3.276 -4.421 1.00 82.62 97 GLY A C 1
ATOM 774 O O . GLY A 1 97 ? 15.617 -3.367 -5.504 1.00 82.62 97 GLY A O 1
ATOM 775 N N . LYS A 1 98 ? 15.038 -4.284 -3.540 1.00 82.88 98 LYS A N 1
ATOM 776 C CA . LYS A 1 98 ? 15.641 -5.604 -3.804 1.00 82.88 98 LYS A CA 1
ATOM 777 C C . LYS A 1 98 ? 14.959 -6.309 -4.979 1.00 82.88 98 LYS A C 1
ATOM 779 O O . LYS A 1 98 ? 15.646 -6.897 -5.810 1.00 82.88 98 LYS A O 1
ATOM 784 N N . LEU A 1 99 ? 13.633 -6.215 -5.087 1.00 77.88 99 LEU A N 1
ATOM 785 C CA . LEU A 1 99 ? 12.867 -6.791 -6.195 1.00 77.88 99 LEU A CA 1
ATOM 786 C C . LEU A 1 99 ? 13.167 -6.096 -7.530 1.00 77.88 99 LEU A C 1
ATOM 788 O O . LEU A 1 99 ? 13.322 -6.754 -8.559 1.00 77.88 99 LEU A O 1
ATOM 792 N N . ALA A 1 100 ? 13.306 -4.771 -7.499 1.00 73.31 100 ALA A N 1
ATOM 793 C CA . ALA A 1 100 ? 13.727 -3.975 -8.642 1.00 73.31 100 ALA A CA 1
ATOM 794 C C . ALA A 1 100 ? 15.158 -4.334 -9.074 1.00 73.31 100 ALA A C 1
ATOM 796 O O . ALA A 1 100 ? 15.421 -4.497 -10.265 1.00 73.31 100 ALA A O 1
ATOM 797 N N . ALA A 1 101 ? 16.066 -4.539 -8.114 1.00 73.81 101 ALA A N 1
ATOM 798 C CA . ALA A 1 101 ? 17.429 -4.999 -8.373 1.00 73.81 101 ALA A CA 1
ATOM 799 C C . ALA A 1 101 ? 17.478 -6.425 -8.952 1.00 73.81 101 ALA A C 1
ATOM 801 O O . ALA A 1 101 ? 18.355 -6.727 -9.757 1.00 73.81 101 ALA A O 1
ATOM 802 N N . MET A 1 102 ? 16.513 -7.281 -8.602 1.00 66.38 102 MET A N 1
ATOM 803 C CA . MET A 1 102 ? 16.320 -8.605 -9.209 1.00 66.38 102 MET A CA 1
ATOM 804 C C . MET A 1 102 ? 15.689 -8.561 -10.606 1.00 66.38 102 MET A C 1
ATOM 806 O O . MET A 1 102 ? 15.422 -9.612 -11.186 1.00 66.38 102 MET A O 1
ATOM 810 N N . GLN A 1 103 ? 15.498 -7.369 -11.181 1.00 60.31 103 GLN A N 1
ATOM 811 C CA . GLN A 1 103 ? 15.110 -7.206 -12.577 1.00 60.31 103 GLN A CA 1
ATOM 812 C C . GLN A 1 103 ? 13.728 -7.809 -12.881 1.00 60.31 103 GLN A C 1
ATOM 814 O O . GLN A 1 103 ? 13.473 -8.264 -13.997 1.00 60.31 103 GLN A O 1
ATOM 819 N N . ILE A 1 104 ? 12.805 -7.773 -11.906 1.00 55.50 104 ILE A N 1
ATOM 820 C CA . ILE A 1 104 ? 11.382 -7.976 -12.192 1.00 55.50 104 ILE A CA 1
ATOM 821 C C . ILE A 1 104 ? 10.915 -6.755 -12.975 1.00 55.50 104 ILE A C 1
ATOM 823 O O . ILE A 1 104 ? 10.562 -5.714 -12.422 1.00 55.50 104 ILE A O 1
ATOM 827 N N . GLN A 1 105 ? 10.992 -6.862 -14.297 1.00 55.09 105 GLN A N 1
ATOM 828 C CA . GLN A 1 105 ? 10.458 -5.854 -15.191 1.00 55.09 105 GLN A CA 1
ATOM 829 C C . GLN A 1 105 ? 8.965 -5.695 -14.910 1.00 55.09 105 GLN A C 1
ATOM 831 O O . GLN A 1 105 ? 8.215 -6.672 -14.894 1.00 55.09 105 GLN A O 1
ATOM 836 N N . ALA A 1 106 ? 8.536 -4.448 -14.694 1.00 56.50 106 ALA A N 1
ATOM 837 C CA . ALA A 1 106 ? 7.122 -4.108 -14.732 1.00 56.50 106 ALA A CA 1
ATOM 838 C C . ALA A 1 106 ? 6.516 -4.690 -16.025 1.00 56.50 106 ALA A C 1
ATOM 840 O O . ALA A 1 106 ? 7.198 -4.684 -17.052 1.00 56.50 106 ALA A O 1
ATOM 841 N N . PRO A 1 107 ? 5.255 -5.156 -16.023 1.00 56.28 107 PRO A N 1
ATOM 842 C CA . PRO A 1 107 ? 4.649 -5.813 -17.187 1.00 56.28 107 PRO A CA 1
ATOM 843 C C . PRO A 1 107 ? 4.687 -4.968 -18.477 1.00 56.28 107 PRO A C 1
ATOM 845 O O . PRO A 1 107 ? 4.600 -5.523 -19.566 1.00 56.28 107 PRO A O 1
ATOM 848 N N . ASN A 1 108 ? 4.887 -3.647 -18.359 1.00 57.38 108 ASN A N 1
ATOM 849 C CA . ASN A 1 108 ? 5.014 -2.701 -19.472 1.00 57.38 108 ASN A CA 1
ATOM 850 C C . ASN A 1 108 ? 6.425 -2.099 -19.643 1.00 57.38 108 ASN A C 1
ATOM 852 O O . ASN A 1 108 ? 6.581 -1.113 -20.365 1.00 57.38 108 ASN A O 1
ATOM 856 N N . ALA A 1 109 ? 7.456 -2.615 -18.969 1.00 58.53 109 ALA A N 1
ATOM 857 C CA . ALA A 1 109 ? 8.814 -2.115 -19.158 1.00 58.53 109 ALA A CA 1
ATOM 858 C C . ALA A 1 109 ? 9.317 -2.469 -20.566 1.00 58.53 109 ALA A C 1
ATOM 860 O O . ALA A 1 109 ? 9.106 -3.582 -21.051 1.00 58.53 109 ALA A O 1
ATOM 861 N N . ALA A 1 110 ? 9.989 -1.516 -21.218 1.00 62.16 110 ALA A N 1
ATOM 862 C CA . ALA A 1 110 ? 10.543 -1.724 -22.549 1.00 62.16 110 ALA A CA 1
ATOM 863 C C . ALA A 1 110 ? 11.448 -2.976 -22.567 1.00 62.16 110 ALA A C 1
ATOM 865 O O . ALA A 1 110 ? 12.242 -3.163 -21.633 1.00 62.16 110 ALA A O 1
ATOM 866 N N . PRO A 1 111 ? 11.347 -3.833 -23.603 1.00 68.00 111 PRO A N 1
ATOM 867 C CA . PRO A 1 111 ? 12.197 -5.008 -23.725 1.00 68.00 111 PRO A CA 1
ATOM 868 C C . PRO A 1 111 ? 13.664 -4.601 -23.636 1.00 68.00 111 PRO A C 1
ATOM 870 O O . PRO A 1 111 ? 14.081 -3.638 -24.284 1.00 68.00 111 PRO A O 1
ATOM 873 N N . ILE A 1 112 ? 14.450 -5.336 -22.848 1.00 67.88 112 ILE A N 1
ATOM 874 C CA . ILE A 1 112 ? 15.893 -5.102 -22.789 1.00 67.88 112 ILE A CA 1
ATOM 875 C C . ILE A 1 112 ? 16.438 -5.336 -24.203 1.00 67.88 112 ILE A C 1
ATOM 877 O O . ILE A 1 112 ? 16.211 -6.422 -24.754 1.00 67.88 112 ILE A O 1
ATOM 881 N N . PRO A 1 113 ? 17.126 -4.354 -24.815 1.00 65.25 113 PRO A N 1
ATOM 882 C CA . PRO A 1 113 ? 17.712 -4.544 -26.128 1.00 65.25 113 PRO A CA 1
ATOM 883 C C . PRO A 1 113 ? 18.645 -5.750 -26.082 1.00 65.25 113 PRO A C 1
ATOM 885 O O . PRO A 1 113 ? 19.535 -5.827 -25.232 1.00 65.25 113 PRO A O 1
ATOM 888 N N . ARG A 1 114 ? 18.459 -6.704 -26.999 1.00 69.94 114 ARG A N 1
ATOM 889 C CA . ARG A 1 114 ? 19.474 -7.735 -27.210 1.00 69.94 114 ARG A CA 1
ATOM 890 C C . ARG A 1 114 ? 20.717 -7.019 -27.719 1.00 69.94 114 ARG A C 1
ATOM 892 O O . ARG A 1 114 ? 20.693 -6.466 -28.816 1.00 69.94 114 ARG A O 1
ATOM 899 N N . VAL A 1 115 ? 21.789 -7.031 -26.931 1.00 64.50 115 VAL A N 1
ATOM 900 C CA . VAL A 1 115 ? 23.115 -6.642 -27.414 1.00 64.50 115 VAL A CA 1
ATOM 901 C C . VAL A 1 115 ? 23.561 -7.737 -28.376 1.00 64.50 115 VAL A C 1
ATOM 903 O O . VAL A 1 115 ? 24.170 -8.729 -27.986 1.00 64.50 115 VAL A O 1
ATOM 906 N N . VAL A 1 116 ? 23.178 -7.596 -29.640 1.00 64.94 116 VAL A N 1
ATOM 907 C CA . VAL A 1 116 ? 23.868 -8.276 -30.728 1.00 64.94 116 VAL A CA 1
ATOM 908 C C . VAL A 1 116 ? 25.133 -7.470 -30.998 1.00 64.94 116 VAL A C 1
ATOM 910 O O . VAL A 1 116 ? 25.099 -6.238 -30.987 1.00 64.94 116 VAL A O 1
ATOM 913 N N . GLY A 1 117 ? 26.271 -8.151 -31.157 1.00 67.62 117 GLY A N 1
ATOM 914 C CA . GLY A 1 117 ? 27.505 -7.490 -31.584 1.00 67.62 117 GLY A CA 1
ATOM 915 C C . GLY A 1 117 ? 27.272 -6.722 -32.887 1.00 67.62 117 GLY A C 1
ATOM 916 O O . GLY A 1 117 ? 26.272 -6.959 -33.562 1.00 67.62 117 GLY A O 1
ATOM 917 N N . VAL A 1 118 ? 28.178 -5.804 -33.235 1.00 69.38 118 VAL A N 1
ATOM 918 C CA . VAL A 1 118 ? 28.112 -5.066 -34.506 1.00 69.38 118 VAL A CA 1
ATOM 919 C C . VAL A 1 118 ? 27.895 -6.046 -35.659 1.00 69.38 118 VAL A C 1
ATOM 921 O O . VAL A 1 118 ? 28.815 -6.744 -36.075 1.00 69.38 118 VAL A O 1
ATOM 924 N N . THR A 1 119 ? 26.659 -6.137 -36.151 1.00 65.38 119 THR A N 1
ATOM 925 C CA . THR A 1 119 ? 26.375 -6.825 -37.404 1.00 65.38 119 THR A CA 1
ATOM 926 C C . THR A 1 119 ? 27.147 -6.056 -38.462 1.00 65.38 119 THR A C 1
ATOM 928 O O . THR A 1 119 ? 26.914 -4.847 -38.586 1.00 65.38 119 THR A O 1
ATOM 931 N N . PRO A 1 120 ? 28.081 -6.698 -39.189 1.00 69.69 120 PRO A N 1
ATOM 932 C CA . PRO A 1 120 ? 28.655 -6.081 -40.370 1.00 69.69 120 PRO A CA 1
ATOM 933 C C . PRO A 1 120 ? 27.471 -5.635 -41.225 1.00 69.69 120 PRO A C 1
ATOM 935 O O . PRO A 1 120 ? 26.545 -6.418 -41.448 1.00 69.69 120 PRO A O 1
ATOM 938 N N . GLY A 1 121 ? 27.429 -4.349 -41.570 1.00 71.62 121 GLY A N 1
ATOM 939 C CA . GLY A 1 121 ? 26.365 -3.809 -42.409 1.00 71.62 121 GLY A CA 1
ATOM 940 C C . GLY A 1 121 ? 26.346 -4.490 -43.780 1.00 71.62 121 GLY A C 1
ATOM 941 O O . GLY A 1 121 ? 27.077 -5.447 -44.032 1.00 71.62 121 GLY A O 1
ATOM 942 N N . ALA A 1 122 ? 25.524 -3.978 -44.693 1.00 76.62 122 ALA A N 1
ATOM 943 C CA . ALA A 1 122 ? 25.595 -4.416 -46.083 1.00 76.62 122 ALA A CA 1
ATOM 944 C C . ALA A 1 122 ? 27.047 -4.326 -46.593 1.00 76.62 122 ALA A C 1
ATOM 946 O O . ALA A 1 122 ? 27.738 -3.342 -46.306 1.00 76.62 122 ALA A O 1
ATOM 947 N N . LEU A 1 123 ? 27.500 -5.366 -47.304 1.00 75.38 123 LEU A N 1
ATOM 948 C CA . LEU A 1 123 ? 28.794 -5.359 -47.986 1.00 75.38 123 LEU A CA 1
ATOM 949 C C . LEU A 1 123 ? 28.894 -4.110 -48.856 1.00 75.38 123 LEU A C 1
ATOM 951 O O . LEU A 1 123 ? 27.910 -3.694 -49.473 1.00 75.38 123 LEU A O 1
ATOM 955 N N . LYS A 1 124 ? 30.083 -3.515 -48.901 1.00 78.06 124 LYS A N 1
ATOM 956 C CA . LYS A 1 124 ? 30.317 -2.384 -49.797 1.00 78.06 124 LYS A CA 1
ATOM 957 C C . LYS A 1 124 ? 30.275 -2.873 -51.242 1.00 78.06 124 LYS A C 1
ATOM 959 O O . LYS A 1 124 ? 30.687 -3.997 -51.534 1.00 78.06 124 LYS A O 1
ATOM 964 N N . ASP A 1 125 ? 29.813 -2.010 -52.143 1.00 74.06 125 ASP A N 1
ATOM 965 C CA . ASP A 1 125 ? 29.789 -2.304 -53.575 1.00 74.06 125 ASP A CA 1
ATOM 966 C C . ASP A 1 125 ? 31.188 -2.741 -54.044 1.00 74.06 125 ASP A C 1
ATOM 968 O O . ASP A 1 125 ? 32.167 -2.011 -53.882 1.00 74.06 125 ASP A O 1
ATOM 972 N N . GLY A 1 126 ? 31.280 -3.958 -54.588 1.00 73.19 126 GLY A N 1
ATOM 973 C CA . GLY A 1 126 ? 32.532 -4.579 -55.037 1.00 73.19 126 GLY A CA 1
ATOM 974 C C . GLY A 1 126 ? 33.074 -5.684 -54.123 1.00 73.19 126 GLY A C 1
ATOM 975 O O . GLY A 1 126 ? 33.653 -6.636 -54.640 1.00 73.19 126 GLY A O 1
ATOM 976 N N . GLU A 1 127 ? 32.801 -5.654 -52.811 1.00 78.69 127 GLU A N 1
ATOM 977 C CA . GLU A 1 127 ? 33.238 -6.727 -51.896 1.00 78.69 127 GLU A CA 1
ATOM 978 C C . GLU A 1 127 ? 32.559 -8.059 -52.239 1.00 78.69 127 GLU A C 1
ATOM 980 O O . GLU A 1 127 ? 33.174 -9.116 -52.141 1.00 78.69 127 GLU A O 1
ATOM 985 N N . GLU A 1 128 ? 31.307 -8.025 -52.706 1.00 82.38 128 GLU A N 1
ATOM 986 C CA . GLU A 1 128 ? 30.607 -9.236 -53.147 1.00 82.38 128 GLU A CA 1
ATOM 987 C C . GLU A 1 128 ? 31.292 -9.885 -54.360 1.00 82.38 128 GLU A C 1
ATOM 989 O O . GLU A 1 128 ? 31.412 -11.109 -54.415 1.00 82.38 128 GLU A O 1
ATOM 994 N N . ALA A 1 129 ? 31.773 -9.081 -55.312 1.00 82.25 129 ALA A N 1
ATOM 995 C CA . ALA A 1 129 ? 32.487 -9.582 -56.484 1.00 82.25 129 ALA A CA 1
ATOM 996 C C . ALA A 1 129 ? 33.854 -10.161 -56.091 1.00 82.25 129 ALA A C 1
ATOM 998 O O . ALA A 1 129 ? 34.207 -11.255 -56.530 1.00 82.25 129 ALA A O 1
ATOM 999 N N . ASP A 1 130 ? 34.580 -9.484 -55.197 1.00 85.81 130 ASP A N 1
ATOM 1000 C CA . ASP A 1 130 ? 35.855 -9.975 -54.667 1.00 85.81 130 ASP A CA 1
ATOM 1001 C C . ASP A 1 130 ? 35.688 -11.298 -53.905 1.00 85.81 130 ASP A C 1
ATOM 1003 O O . ASP A 1 130 ? 36.509 -12.209 -54.039 1.00 85.81 130 ASP A O 1
ATOM 1007 N N . ILE A 1 131 ? 34.597 -11.443 -53.147 1.00 85.62 131 ILE A N 1
ATOM 1008 C CA . ILE A 1 131 ? 34.270 -12.683 -52.438 1.00 85.62 131 ILE A CA 1
ATOM 1009 C C . ILE A 1 131 ? 33.914 -13.791 -53.431 1.00 85.62 131 ILE A C 1
ATOM 1011 O O . ILE A 1 131 ? 34.457 -14.889 -53.326 1.00 85.62 131 ILE A O 1
ATOM 1015 N N . ARG A 1 132 ? 33.055 -13.531 -54.423 1.00 88.31 132 ARG A N 1
ATOM 1016 C CA . ARG A 1 132 ? 32.711 -14.531 -55.450 1.00 88.31 132 ARG A CA 1
ATOM 1017 C C . ARG A 1 132 ? 33.954 -15.036 -56.175 1.00 88.31 132 ARG A C 1
ATOM 1019 O O . ARG A 1 132 ? 34.145 -16.248 -56.260 1.00 88.31 132 ARG A O 1
ATOM 1026 N N . LYS A 1 133 ? 34.855 -14.134 -56.558 1.00 91.88 133 LYS A N 1
ATOM 1027 C CA . LYS A 1 133 ? 36.147 -14.474 -57.154 1.00 91.88 133 LYS A CA 1
ATOM 1028 C C . LYS A 1 133 ? 37.036 -15.305 -56.231 1.00 91.88 133 LYS A C 1
ATOM 1030 O O . LYS A 1 133 ? 37.618 -16.296 -56.668 1.00 91.88 133 LYS A O 1
ATOM 1035 N N . ALA A 1 134 ? 37.127 -14.949 -54.949 1.00 89.44 134 ALA A N 1
ATOM 1036 C CA . ALA A 1 134 ? 37.905 -15.706 -53.965 1.00 89.44 134 ALA A CA 1
ATOM 1037 C C . ALA A 1 134 ? 37.388 -17.144 -53.772 1.00 89.44 134 ALA A C 1
ATOM 1039 O O . ALA A 1 134 ? 38.177 -18.051 -53.506 1.00 89.44 134 ALA A O 1
ATOM 1040 N N . PHE A 1 135 ? 36.081 -17.358 -53.944 1.00 91.50 135 PHE A N 1
ATOM 1041 C CA . PHE A 1 135 ? 35.448 -18.677 -53.894 1.00 91.50 135 PHE A CA 1
ATOM 1042 C C . PHE A 1 135 ? 35.316 -19.359 -55.267 1.00 91.50 135 PHE A C 1
ATOM 1044 O O . PHE A 1 135 ? 34.755 -20.451 -55.343 1.00 91.50 135 PHE A O 1
ATOM 1051 N N . GLY A 1 136 ? 35.849 -18.764 -56.340 1.00 88.00 136 GLY A N 1
ATOM 1052 C CA . GLY A 1 136 ? 35.789 -19.328 -57.692 1.00 88.00 136 GLY A CA 1
ATOM 1053 C C . GLY A 1 136 ? 34.373 -19.400 -58.275 1.00 88.00 136 GLY A C 1
ATOM 1054 O O . GLY A 1 136 ? 34.087 -20.291 -59.068 1.00 88.00 136 GLY A O 1
ATOM 1055 N N . LEU A 1 137 ? 33.490 -18.494 -57.851 1.00 88.44 137 LEU A N 1
ATOM 1056 C CA . LEU A 1 137 ? 32.103 -18.341 -58.308 1.00 88.44 137 LEU A CA 1
ATOM 1057 C C . LEU A 1 137 ? 31.960 -17.293 -59.441 1.00 88.44 137 LEU A C 1
ATOM 1059 O O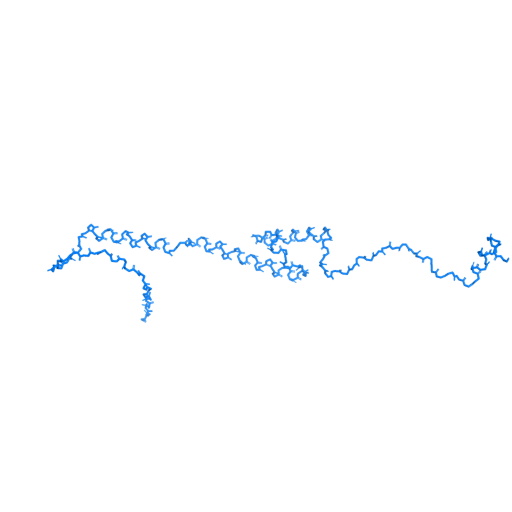 . LEU A 1 137 ? 30.910 -16.655 -59.550 1.00 88.44 137 LEU A O 1
ATOM 1063 N N . ASP A 1 138 ? 33.009 -17.108 -60.249 1.00 74.88 138 ASP A N 1
ATOM 1064 C CA . ASP A 1 138 ? 33.039 -16.201 -61.414 1.00 74.88 138 ASP A CA 1
ATOM 1065 C C . ASP A 1 138 ? 32.518 -16.859 -62.704 1.00 74.88 138 ASP A C 1
ATOM 1067 O O . ASP A 1 138 ? 32.834 -18.050 -62.945 1.00 74.88 138 ASP A O 1
#

Foldseek 3Di:
DDDDPPDDDDDDDPDDDDDDDPDPDDDDPVNVVVVVVVVVVCVVCVCVQDPVNVVVVVLQVVLLVVLQVVCVVVVHDNCLSVVDRSNDNVVSVVVVVVVVVVVPDDPPHDPDDPPDDPDPPPDDPPVVVVVCVVVVVD

Organism: NCBI:txid2763038

Radius of gyration: 38.52 Å; chains: 1; bounding box: 90×42×107 Å